Protein AF-A0A536SDQ8-F1 (afdb_monomer)

Foldseek 3Di:
DDDDPDDDDDDDPVVLVVCVVVVVCVPPVNVVVNVVCPVVVVVCVVVVDLDDPDDDDDPCQPAHPVGHDPDDDDPDQWAAATDPPPDGDPDDIDGHSD

Sequence (98 aa):
MAQIIGGIGTSHVPTIAMAFDKGKQNDPDWQPLFRGYEAVAKWLAEKKPDVLFFCFNDHATTFFFDHYPTFALGVSDEYRIADEGLGQRAIPRLKSHA

Solvent-accessible surface area (backbone atoms only — not comparable to full-atom values): 6840 Å² total; per-residue (Å²): 133,92,78,89,88,80,87,87,88,80,89,81,61,66,65,57,58,54,36,56,76,69,67,33,55,77,39,84,91,38,26,67,61,52,58,64,46,48,63,57,55,50,48,48,70,73,64,59,70,88,70,80,91,80,87,81,81,77,86,61,68,84,44,40,93,94,55,68,72,96,78,84,80,92,82,58,64,60,45,75,67,65,59,83,84,82,56,59,63,97,62,82,66,47,70,45,88,117

Secondary structure (DSSP, 8-state):
-------------HHHHHHHHTTGGGSTTTHHHHHHTHHHHHHHHHH--S---------SSSS-TTS--S------SEEPPPB-SS-B-SSPPEE---

Structure (mmCIF, N/CA/C/O backbone):
data_AF-A0A536SDQ8-F1
#
_entry.id   AF-A0A536SDQ8-F1
#
loop_
_atom_site.group_PDB
_atom_site.id
_atom_site.type_symbol
_atom_site.label_atom_id
_atom_site.label_alt_id
_atom_site.label_comp_id
_atom_site.label_asym_id
_atom_site.label_entity_id
_atom_site.label_seq_id
_atom_site.pdbx_PDB_ins_code
_atom_site.Cartn_x
_atom_site.Cartn_y
_atom_site.Cartn_z
_atom_site.occupancy
_atom_site.B_iso_or_equiv
_atom_site.auth_seq_id
_atom_site.auth_comp_id
_atom_site.auth_asym_id
_atom_site.auth_atom_id
_atom_site.pdbx_PDB_model_num
ATOM 1 N N . MET A 1 1 ? -17.974 -0.963 20.869 1.00 75.44 1 MET A N 1
ATOM 2 C CA . MET A 1 1 ? -18.362 0.090 19.903 1.00 75.44 1 MET A CA 1
ATOM 3 C C . MET A 1 1 ? -17.262 0.173 18.859 1.00 75.44 1 MET A C 1
ATOM 5 O O . MET A 1 1 ? -16.109 0.088 19.257 1.00 75.44 1 MET A O 1
ATOM 9 N N . ALA A 1 2 ? -17.586 0.271 17.567 1.00 93.94 2 ALA A N 1
ATOM 10 C CA . ALA A 1 2 ? -16.570 0.435 16.524 1.00 93.94 2 ALA A CA 1
ATOM 11 C C . ALA A 1 2 ? -15.971 1.852 16.593 1.00 93.94 2 ALA A C 1
ATOM 13 O O . ALA A 1 2 ? -16.714 2.816 16.785 1.00 93.94 2 ALA A O 1
ATOM 14 N N . GLN A 1 3 ? -14.648 1.976 16.469 1.00 97.19 3 GLN A N 1
ATOM 15 C CA . GLN A 1 3 ? -13.936 3.246 16.624 1.00 97.19 3 GLN A CA 1
ATOM 16 C C . GLN A 1 3 ? -12.869 3.417 15.539 1.00 97.19 3 GLN A C 1
ATOM 18 O O . GLN A 1 3 ? -12.040 2.537 15.331 1.00 97.19 3 GLN A O 1
ATOM 23 N N . ILE A 1 4 ? -12.849 4.590 14.903 1.00 97.81 4 ILE A N 1
ATOM 24 C CA . ILE A 1 4 ? -11.719 5.040 14.084 1.00 97.81 4 ILE A CA 1
ATOM 25 C C . ILE A 1 4 ? -10.719 5.721 15.016 1.00 97.81 4 ILE A C 1
ATOM 27 O O . ILE A 1 4 ? -11.066 6.677 15.711 1.00 97.81 4 ILE A O 1
ATOM 31 N N . ILE A 1 5 ? -9.485 5.222 15.045 1.00 97.75 5 ILE A N 1
ATOM 32 C CA . ILE A 1 5 ? -8.455 5.688 15.986 1.00 97.75 5 ILE A CA 1
ATOM 33 C C . ILE A 1 5 ? -7.440 6.660 15.367 1.00 97.75 5 ILE A C 1
ATOM 35 O O . ILE A 1 5 ? -6.663 7.270 16.100 1.00 97.75 5 ILE A O 1
ATOM 39 N N . GLY A 1 6 ? -7.430 6.808 14.039 1.00 97.31 6 GLY A N 1
ATOM 40 C CA . GLY A 1 6 ? -6.517 7.694 13.317 1.00 97.31 6 GLY A CA 1
ATOM 41 C C . GLY A 1 6 ? -6.474 7.414 11.814 1.00 97.31 6 GLY A C 1
ATOM 42 O O . GLY A 1 6 ? -7.236 6.591 11.308 1.00 97.31 6 GLY A O 1
ATOM 43 N N . GLY A 1 7 ? -5.564 8.096 11.119 1.00 97.50 7 GLY A N 1
ATOM 44 C CA . GLY A 1 7 ? -5.285 7.914 9.694 1.00 97.50 7 GLY A CA 1
ATOM 45 C C . GLY A 1 7 ? -3.800 8.119 9.400 1.00 97.50 7 GLY A C 1
ATOM 46 O O . GLY A 1 7 ? -3.129 8.887 10.088 1.00 97.50 7 GLY A O 1
ATOM 47 N N . ILE A 1 8 ? -3.288 7.406 8.396 1.00 97.88 8 ILE A N 1
ATOM 48 C CA . ILE A 1 8 ? -1.880 7.427 7.983 1.00 97.88 8 ILE A CA 1
ATOM 49 C C . ILE A 1 8 ? -1.836 7.691 6.480 1.00 97.88 8 ILE A C 1
ATOM 51 O O . ILE A 1 8 ? -2.494 6.992 5.714 1.00 97.88 8 ILE A O 1
ATOM 55 N N . GLY A 1 9 ? -1.042 8.676 6.063 1.00 96.62 9 GLY A N 1
ATOM 56 C CA . GLY A 1 9 ? -0.714 8.911 4.659 1.00 96.62 9 GLY A CA 1
ATOM 57 C C . GLY A 1 9 ? 0.754 8.598 4.408 1.00 96.62 9 GLY A C 1
ATOM 58 O O . GLY A 1 9 ? 1.611 9.039 5.173 1.00 96.62 9 GLY A O 1
ATOM 59 N N . THR A 1 10 ? 1.051 7.844 3.349 1.00 96.44 10 THR A N 1
ATOM 60 C CA . THR A 1 10 ? 2.433 7.597 2.937 1.00 96.44 10 THR A CA 1
ATOM 61 C C . THR A 1 10 ? 2.566 7.333 1.441 1.00 96.44 10 THR A C 1
ATOM 63 O O . THR A 1 10 ? 1.626 6.878 0.795 1.00 96.44 10 THR A O 1
ATOM 66 N N . SER A 1 11 ? 3.754 7.606 0.901 1.00 96.06 11 SER A N 1
ATOM 67 C CA . SER A 1 11 ? 4.142 7.164 -0.438 1.00 96.06 11 SER A CA 1
ATOM 68 C C . SER A 1 11 ? 4.248 5.636 -0.496 1.00 96.06 11 SER A C 1
ATOM 70 O O . SER A 1 11 ? 4.678 5.005 0.469 1.00 96.06 11 SER A O 1
ATOM 72 N N . HIS A 1 12 ? 3.912 5.053 -1.646 1.00 97.62 12 HIS A N 1
ATOM 73 C CA . HIS A 1 12 ? 4.041 3.617 -1.929 1.00 97.62 12 HIS A CA 1
ATOM 74 C C . HIS A 1 12 ? 4.936 3.322 -3.142 1.00 97.62 12 HIS A C 1
ATOM 76 O O . HIS A 1 12 ? 4.790 2.289 -3.788 1.00 97.62 12 HIS A O 1
ATOM 82 N N . VAL A 1 13 ? 5.840 4.244 -3.494 1.00 97.38 13 VAL A N 1
ATOM 83 C CA . VAL A 1 13 ? 6.732 4.035 -4.643 1.00 97.38 13 VAL A CA 1
ATOM 84 C C . VAL A 1 13 ? 7.577 2.763 -4.451 1.00 97.38 13 VAL A C 1
ATOM 86 O O . VAL A 1 13 ? 8.088 2.519 -3.350 1.00 97.38 13 VAL A O 1
ATOM 89 N N . PRO A 1 14 ? 7.790 1.960 -5.509 1.00 96.81 14 PRO A N 1
ATOM 90 C CA . PRO A 1 14 ? 8.442 0.649 -5.400 1.00 96.81 14 PRO A CA 1
ATOM 91 C C . PRO A 1 14 ? 9.898 0.736 -4.922 1.00 96.81 14 PRO A C 1
ATOM 93 O O . PRO A 1 14 ? 10.445 -0.213 -4.358 1.00 96.81 14 PRO A O 1
ATOM 96 N N . THR A 1 15 ? 10.538 1.896 -5.089 1.00 96.56 15 THR A N 1
ATOM 97 C CA . THR A 1 15 ? 11.912 2.125 -4.637 1.00 96.56 15 THR A CA 1
ATOM 98 C C . THR A 1 15 ? 12.058 2.037 -3.115 1.00 96.56 15 THR A C 1
ATOM 100 O O . THR A 1 15 ? 13.122 1.633 -2.653 1.00 96.56 15 THR A O 1
ATOM 103 N N . ILE A 1 16 ? 10.996 2.303 -2.340 1.00 97.31 16 ILE A N 1
ATOM 104 C CA . ILE A 1 16 ? 10.988 2.127 -0.876 1.00 97.31 16 ILE A CA 1
ATOM 105 C C . ILE A 1 16 ? 11.141 0.647 -0.518 1.00 97.31 16 ILE A C 1
ATOM 107 O O . ILE A 1 16 ? 11.988 0.295 0.303 1.00 97.31 16 ILE A O 1
ATOM 111 N N . ALA A 1 17 ? 10.351 -0.223 -1.155 1.00 95.81 17 ALA A N 1
ATOM 112 C CA . ALA A 1 17 ? 10.433 -1.667 -0.949 1.00 95.81 17 ALA A CA 1
ATOM 113 C C . ALA A 1 17 ? 11.816 -2.200 -1.351 1.00 95.81 17 ALA A C 1
ATOM 115 O O . ALA A 1 17 ? 12.445 -2.923 -0.583 1.00 95.81 17 ALA A O 1
ATOM 116 N N . MET A 1 18 ? 12.332 -1.762 -2.502 1.00 95.81 18 MET A N 1
ATOM 117 C CA . MET A 1 18 ? 13.659 -2.151 -2.985 1.00 95.81 18 MET A CA 1
ATOM 118 C C . MET A 1 18 ? 14.789 -1.714 -2.042 1.00 95.81 18 MET A C 1
ATOM 120 O O . MET A 1 18 ? 15.715 -2.488 -1.798 1.00 95.81 18 MET A O 1
ATOM 124 N N . ALA A 1 19 ? 14.726 -0.498 -1.493 1.00 97.62 19 ALA A N 1
ATOM 125 C CA . ALA A 1 19 ? 15.699 -0.025 -0.513 1.00 97.62 19 ALA A CA 1
ATOM 126 C C . ALA A 1 19 ? 15.626 -0.827 0.793 1.00 97.62 19 ALA A C 1
ATOM 128 O O . ALA A 1 19 ? 16.664 -1.206 1.339 1.00 97.62 19 ALA A O 1
ATOM 129 N N . PHE A 1 20 ? 14.412 -1.129 1.261 1.00 96.81 20 PHE A N 1
ATOM 130 C CA . PHE A 1 20 ? 14.198 -1.925 2.466 1.00 96.81 20 PHE A CA 1
ATOM 131 C C . PHE A 1 20 ? 14.769 -3.342 2.316 1.00 96.81 20 PHE A C 1
ATOM 133 O O . PHE A 1 20 ? 15.530 -3.796 3.171 1.00 96.81 20 PHE A O 1
ATOM 140 N N . ASP A 1 21 ? 14.463 -4.008 1.202 1.00 96.00 21 ASP A N 1
ATOM 141 C CA . ASP A 1 21 ? 14.900 -5.383 0.930 1.00 96.00 21 ASP A CA 1
ATOM 142 C C . ASP A 1 21 ? 16.419 -5.492 0.761 1.00 96.00 21 ASP A C 1
ATOM 144 O O . ASP A 1 21 ? 17.016 -6.513 1.096 1.00 96.00 21 ASP A O 1
ATOM 148 N N . LYS A 1 22 ? 17.065 -4.426 0.276 1.00 96.62 22 LYS A N 1
ATOM 149 C CA . LYS A 1 22 ? 18.526 -4.346 0.134 1.00 96.62 22 LYS A CA 1
ATOM 150 C C . LYS A 1 22 ? 19.253 -3.904 1.406 1.00 96.62 22 LYS A C 1
ATOM 152 O O . LYS A 1 22 ? 20.463 -3.704 1.351 1.00 96.62 22 LYS A O 1
ATOM 157 N N . GLY A 1 23 ? 18.555 -3.723 2.529 1.00 97.38 23 GLY A N 1
ATOM 158 C CA . GLY A 1 23 ? 19.193 -3.326 3.787 1.00 97.38 23 GLY A CA 1
ATOM 159 C C . GLY A 1 23 ? 19.693 -1.874 3.809 1.00 97.38 23 GLY A C 1
ATOM 160 O O . GLY A 1 23 ? 20.594 -1.547 4.579 1.00 97.38 23 GLY A O 1
ATOM 161 N N . LYS A 1 24 ? 19.134 -0.992 2.968 1.00 98.00 24 LYS A N 1
ATOM 162 C CA . LYS A 1 24 ? 19.598 0.397 2.794 1.00 98.00 24 LYS A CA 1
ATOM 163 C C . LYS A 1 24 ? 19.043 1.387 3.815 1.00 98.00 24 LYS A C 1
ATOM 165 O O . LYS A 1 24 ? 19.154 2.592 3.630 1.00 98.00 24 LYS A O 1
ATOM 170 N N . GLN A 1 25 ? 18.436 0.925 4.903 1.00 97.31 25 GLN A N 1
ATOM 171 C CA . GLN A 1 25 ? 17.764 1.799 5.870 1.00 97.31 25 GLN A CA 1
ATOM 172 C C . GLN A 1 25 ? 18.721 2.792 6.552 1.00 97.31 25 GLN A C 1
ATOM 174 O O . GLN A 1 25 ? 18.280 3.837 7.026 1.00 97.31 25 GLN A O 1
ATOM 179 N N . ASN A 1 26 ? 20.021 2.481 6.581 1.00 97.25 26 ASN A N 1
ATOM 180 C CA . ASN A 1 26 ? 21.068 3.342 7.132 1.00 97.25 26 ASN A CA 1
ATOM 181 C C . ASN A 1 26 ? 21.878 4.095 6.060 1.00 97.25 26 ASN A C 1
ATOM 183 O O . ASN A 1 26 ? 22.743 4.889 6.429 1.00 97.25 26 ASN A O 1
ATOM 187 N N . ASP A 1 27 ? 21.615 3.873 4.765 1.00 97.94 27 ASP A N 1
ATOM 188 C CA . ASP A 1 27 ? 22.279 4.615 3.686 1.00 97.94 27 ASP A CA 1
ATOM 189 C C . ASP A 1 27 ? 21.875 6.101 3.770 1.00 97.94 27 ASP A C 1
ATOM 191 O O . ASP A 1 27 ? 20.685 6.377 3.943 1.00 97.94 27 ASP A O 1
ATOM 195 N N . PRO A 1 28 ? 22.796 7.072 3.602 1.00 97.81 28 PRO A N 1
ATOM 196 C CA . PRO A 1 28 ? 22.493 8.501 3.759 1.00 97.81 28 PRO A CA 1
ATOM 197 C C . PRO A 1 28 ? 21.312 9.005 2.917 1.00 97.81 28 PRO A C 1
ATOM 199 O O . PRO A 1 28 ? 20.527 9.822 3.392 1.00 97.81 28 PRO A O 1
ATOM 202 N N . ASP A 1 29 ? 21.144 8.471 1.704 1.00 96.25 29 ASP A N 1
ATOM 203 C CA . ASP A 1 29 ? 20.058 8.849 0.790 1.00 96.25 29 ASP A CA 1
ATOM 204 C C . ASP A 1 29 ? 18.678 8.336 1.244 1.00 96.25 29 ASP A C 1
ATOM 206 O O . ASP A 1 29 ? 17.645 8.890 0.873 1.00 96.25 29 ASP A O 1
ATOM 210 N N . TRP A 1 30 ? 18.647 7.270 2.048 1.00 97.94 30 TRP A N 1
ATOM 211 C CA . TRP A 1 30 ? 17.429 6.559 2.451 1.00 97.94 30 TRP A CA 1
ATOM 212 C C . TRP A 1 30 ? 17.081 6.745 3.926 1.00 97.94 30 TRP A C 1
ATOM 214 O O . TRP A 1 30 ? 15.908 6.690 4.302 1.00 97.94 30 TRP A O 1
ATOM 224 N N . GLN A 1 31 ? 18.084 6.985 4.768 1.00 98.06 31 GLN A N 1
ATOM 225 C CA . GLN A 1 31 ? 17.928 7.115 6.209 1.00 98.06 31 GLN A CA 1
ATOM 226 C C . GLN A 1 31 ? 16.869 8.158 6.608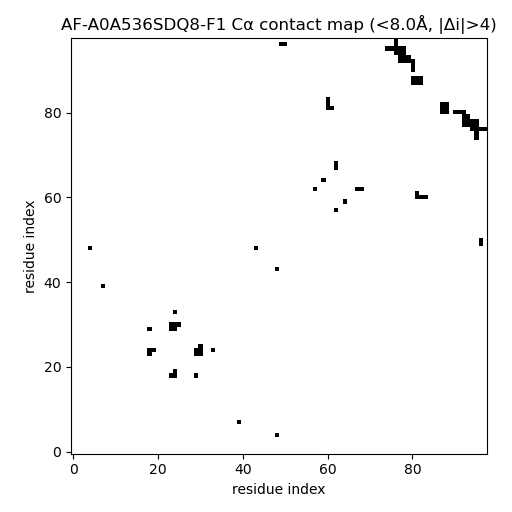 1.00 98.06 31 GLN A C 1
ATOM 228 O O . GLN A 1 31 ? 16.052 7.830 7.472 1.00 98.06 31 GLN A O 1
ATOM 233 N N . PRO A 1 32 ? 16.791 9.363 6.001 1.00 97.56 32 PRO A N 1
ATOM 234 C CA . PRO A 1 32 ? 15.773 10.343 6.379 1.00 97.56 32 PRO A CA 1
ATOM 235 C C . PRO A 1 32 ? 14.345 9.821 6.185 1.00 97.56 32 PRO A C 1
ATOM 237 O O . PRO A 1 32 ? 13.484 10.037 7.038 1.00 97.56 32 PRO A O 1
ATOM 240 N N . LEU A 1 33 ? 14.104 9.075 5.101 1.00 96.94 33 LEU A N 1
ATOM 241 C CA . LEU A 1 33 ? 12.808 8.464 4.823 1.00 96.94 33 LEU A CA 1
ATOM 242 C C . LEU A 1 33 ? 12.459 7.414 5.887 1.00 96.94 33 LEU A C 1
ATOM 244 O O . LEU A 1 33 ? 11.377 7.465 6.470 1.00 96.94 33 LEU A O 1
ATOM 248 N N . PHE A 1 34 ? 13.367 6.472 6.158 1.00 97.75 34 PHE A N 1
ATOM 249 C CA . PHE A 1 34 ? 13.106 5.392 7.115 1.00 97.75 34 PHE A CA 1
ATOM 250 C C . PHE A 1 34 ? 12.978 5.895 8.556 1.00 97.75 34 PHE A C 1
ATOM 252 O O . PHE A 1 34 ? 12.114 5.410 9.286 1.00 97.75 34 PHE A O 1
ATOM 259 N N . ARG A 1 35 ? 13.739 6.927 8.940 1.00 97.56 35 ARG A N 1
ATOM 260 C CA . ARG A 1 35 ? 13.541 7.643 10.211 1.00 97.56 35 ARG A CA 1
ATOM 261 C C . ARG A 1 35 ? 12.156 8.281 10.298 1.00 97.56 35 ARG A C 1
ATOM 263 O O . ARG A 1 35 ? 11.517 8.201 11.343 1.00 97.56 35 ARG A O 1
ATOM 270 N N . GLY A 1 36 ? 11.657 8.842 9.197 1.00 96.94 36 GLY A N 1
ATOM 271 C CA . GLY A 1 36 ? 10.299 9.387 9.121 1.00 96.94 36 GLY A CA 1
ATOM 272 C C . GLY A 1 36 ? 9.202 8.361 9.441 1.00 96.94 36 GLY A C 1
ATOM 273 O O . GLY A 1 36 ? 8.181 8.719 10.027 1.00 96.94 36 GLY A O 1
ATOM 274 N N . TYR A 1 37 ? 9.426 7.079 9.137 1.00 97.56 37 TYR A N 1
ATOM 275 C CA . TYR A 1 37 ? 8.475 6.003 9.434 1.00 97.56 37 TYR A CA 1
ATOM 276 C C . TYR A 1 37 ? 8.472 5.540 10.903 1.00 97.56 37 TYR A C 1
ATOM 278 O O . TYR A 1 37 ? 7.529 4.864 11.320 1.00 97.56 37 TYR A O 1
ATOM 286 N N . GLU A 1 38 ? 9.471 5.898 11.718 1.00 97.56 38 GLU A N 1
ATOM 287 C CA . GLU A 1 38 ? 9.586 5.399 13.101 1.00 97.56 38 GLU A CA 1
ATOM 288 C C . GLU A 1 38 ? 8.391 5.81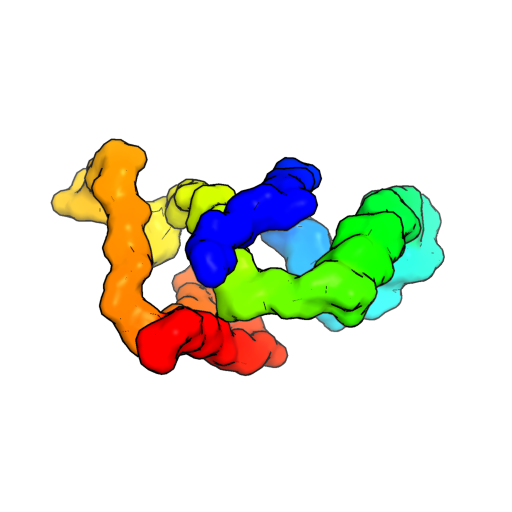1 13.974 1.00 97.56 38 GLU A C 1
ATOM 290 O O . GLU A 1 38 ? 7.880 5.005 14.754 1.00 97.56 38 GLU A O 1
ATOM 295 N N . ALA A 1 39 ? 7.894 7.041 13.811 1.00 96.88 39 ALA A N 1
ATOM 296 C CA . ALA A 1 39 ? 6.764 7.544 14.590 1.00 96.88 39 ALA A CA 1
ATOM 297 C C . ALA A 1 39 ? 5.472 6.762 14.307 1.00 96.88 39 ALA A C 1
ATOM 299 O O . ALA A 1 39 ? 4.753 6.393 15.239 1.00 96.88 39 ALA A O 1
ATOM 300 N N . VAL A 1 40 ? 5.191 6.467 13.033 1.00 97.62 40 VAL A N 1
ATOM 301 C CA . VAL A 1 40 ? 3.991 5.711 12.655 1.00 97.62 40 VAL A CA 1
ATOM 302 C C . VAL A 1 40 ? 4.119 4.231 13.009 1.00 97.62 40 VAL A C 1
ATOM 304 O O . VAL A 1 40 ? 3.153 3.642 13.490 1.00 97.62 40 VAL A O 1
ATOM 307 N N . ALA A 1 41 ? 5.311 3.642 12.870 1.00 97.50 41 ALA A N 1
ATOM 308 C CA . ALA A 1 41 ? 5.569 2.270 13.302 1.00 97.50 41 ALA A CA 1
ATOM 309 C C . ALA A 1 41 ? 5.340 2.112 14.815 1.00 97.50 41 ALA A C 1
ATOM 311 O O . ALA A 1 41 ? 4.656 1.182 15.247 1.00 97.50 41 ALA A O 1
ATOM 312 N N . LYS A 1 42 ? 5.842 3.062 15.615 1.00 98.44 42 LYS A N 1
ATOM 313 C CA . LYS A 1 42 ? 5.605 3.108 17.062 1.00 98.44 42 LYS A CA 1
ATOM 314 C C . LYS A 1 42 ? 4.118 3.264 17.385 1.00 98.44 42 L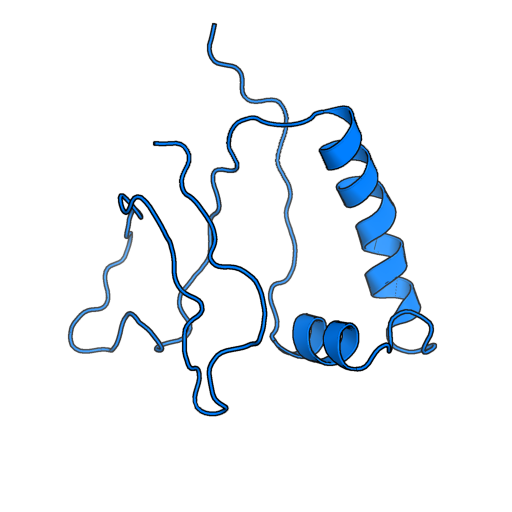YS A C 1
ATOM 316 O O . LYS A 1 42 ? 3.592 2.506 18.194 1.00 98.44 42 LYS A O 1
ATOM 321 N N . TRP A 1 43 ? 3.429 4.193 16.722 1.00 98.31 43 TRP A N 1
ATOM 322 C CA . TRP A 1 43 ? 1.998 4.412 16.934 1.00 98.31 43 TRP A CA 1
ATOM 323 C C . TRP A 1 43 ? 1.167 3.162 16.616 1.00 98.31 43 TRP A C 1
ATOM 325 O O . TRP A 1 43 ? 0.298 2.796 17.403 1.00 98.31 43 TRP A O 1
ATOM 335 N N . LEU A 1 44 ? 1.464 2.460 15.517 1.00 98.06 44 LEU A N 1
ATOM 336 C CA . LEU A 1 44 ? 0.802 1.199 15.167 1.00 98.06 44 LEU A CA 1
ATOM 337 C C . LEU A 1 44 ? 1.057 0.111 16.22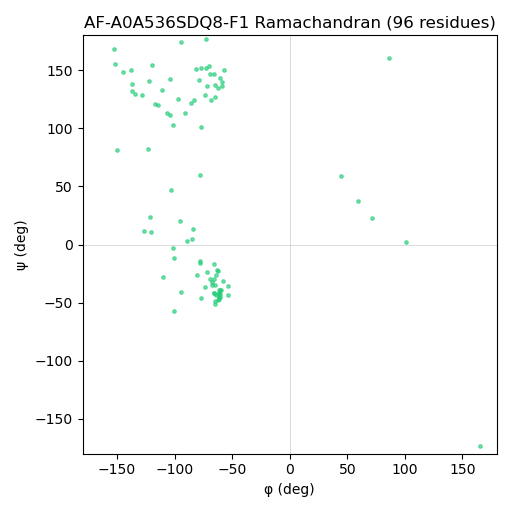0 1.00 98.06 44 LEU A C 1
ATOM 339 O O . LEU A 1 44 ? 0.120 -0.583 16.616 1.00 98.06 44 LEU A O 1
ATOM 343 N N . ALA A 1 45 ? 2.293 -0.008 16.713 1.00 98.12 45 ALA A N 1
ATOM 344 C CA . ALA A 1 45 ? 2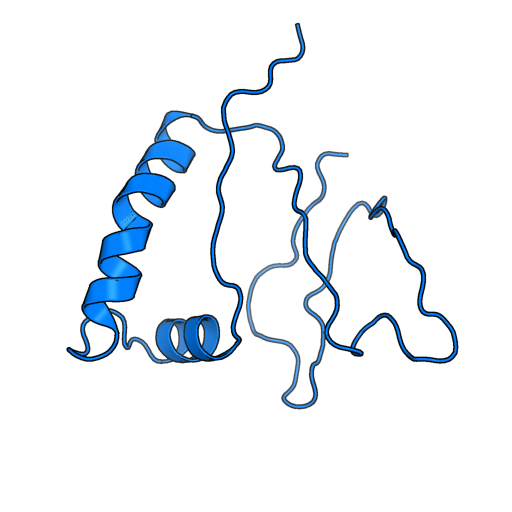.653 -0.975 17.750 1.00 98.12 45 ALA A CA 1
ATOM 345 C C . ALA A 1 45 ? 1.959 -0.698 19.098 1.00 98.12 45 ALA A C 1
ATOM 347 O O . ALA A 1 45 ? 1.604 -1.634 19.818 1.00 98.12 45 ALA A O 1
ATOM 348 N N . GLU A 1 46 ? 1.754 0.577 19.435 1.00 98.31 46 GLU A N 1
ATOM 349 C CA . GLU A 1 46 ? 1.063 1.007 20.654 1.00 98.31 46 GLU A CA 1
ATOM 350 C C . GLU A 1 46 ? -0.455 0.862 20.542 1.00 98.31 46 GLU A C 1
ATOM 352 O O . GLU A 1 46 ? -1.103 0.370 21.466 1.00 98.31 46 GLU A O 1
ATOM 357 N N . LYS A 1 47 ? -1.031 1.302 19.420 1.00 97.94 47 LYS A N 1
ATOM 358 C CA . LYS A 1 47 ? -2.481 1.345 19.223 1.00 97.94 47 LYS A CA 1
ATOM 359 C C . LYS A 1 47 ? -3.092 0.011 18.839 1.00 97.94 47 LYS A C 1
ATOM 361 O O . LYS A 1 47 ? -4.267 -0.176 19.132 1.00 97.94 47 LYS A O 1
ATOM 366 N N . LYS A 1 48 ? -2.316 -0.877 18.209 1.00 96.75 48 LYS A N 1
ATOM 367 C CA . LYS A 1 48 ? -2.734 -2.227 17.803 1.00 96.75 48 LYS A CA 1
ATOM 368 C C . LYS A 1 48 ? -4.125 -2.233 17.147 1.00 96.75 48 LYS A C 1
ATOM 370 O O . LYS A 1 48 ? -5.031 -2.867 17.682 1.00 96.75 48 LYS A O 1
ATOM 375 N N . PRO A 1 49 ? -4.322 -1.496 16.037 1.00 95.75 49 PRO A N 1
ATOM 376 C CA . PRO A 1 49 ? -5.604 -1.514 15.346 1.00 95.75 49 PRO A CA 1
ATOM 377 C C . PRO A 1 49 ? -5.952 -2.939 14.906 1.00 95.75 49 PRO A C 1
ATOM 379 O O . PRO A 1 49 ? -5.103 -3.635 14.350 1.00 95.75 49 PRO A O 1
ATOM 382 N N . ASP A 1 50 ? -7.208 -3.336 15.102 1.00 94.81 50 ASP A N 1
ATOM 383 C CA . ASP A 1 50 ? -7.717 -4.628 14.632 1.00 94.81 50 ASP A CA 1
ATOM 384 C C . ASP A 1 50 ? -7.782 -4.690 13.095 1.00 94.81 50 ASP A C 1
ATOM 386 O O . ASP A 1 50 ? -7.578 -5.744 12.492 1.00 94.81 50 ASP A O 1
ATOM 390 N N . VAL A 1 51 ? -8.043 -3.539 12.460 1.00 94.56 51 VAL A N 1
ATOM 391 C CA . VAL A 1 51 ? -8.217 -3.389 11.009 1.00 94.56 51 VAL A CA 1
ATOM 392 C C . VAL A 1 51 ? -7.487 -2.152 10.503 1.00 94.56 51 VAL A C 1
ATOM 394 O O . VAL A 1 51 ? -7.592 -1.072 11.085 1.00 94.56 51 VAL A O 1
ATOM 397 N N . LEU A 1 52 ? -6.817 -2.292 9.358 1.00 95.19 52 LEU A N 1
ATOM 398 C CA . LEU A 1 52 ? -6.375 -1.170 8.534 1.00 95.19 52 LEU A CA 1
ATOM 399 C C . LEU A 1 52 ? -7.261 -1.083 7.289 1.00 95.19 52 LEU A C 1
ATOM 401 O O . LEU A 1 52 ? -7.209 -1.957 6.427 1.00 95.19 52 LEU A O 1
ATOM 405 N N . PHE A 1 53 ? -8.058 -0.018 7.179 1.00 96.06 53 PHE A N 1
ATOM 406 C CA . PHE A 1 53 ? -8.741 0.303 5.926 1.00 96.06 53 PHE A CA 1
ATOM 407 C C . PHE A 1 53 ? -7.722 0.937 4.971 1.00 96.06 53 PHE A C 1
ATOM 409 O O . PHE A 1 53 ? -7.338 2.095 5.146 1.00 96.06 53 PHE A O 1
ATOM 416 N N . PHE A 1 54 ? -7.221 0.149 4.019 1.00 96.12 54 PHE A N 1
ATOM 417 C CA . PHE A 1 54 ? -6.054 0.504 3.212 1.00 96.12 54 PHE A CA 1
ATOM 418 C C . PHE A 1 54 ? -6.460 0.944 1.802 1.00 96.12 54 PHE A C 1
ATOM 420 O O . PHE A 1 54 ? -6.912 0.136 0.994 1.00 96.12 54 PHE A O 1
ATOM 427 N N . CYS A 1 55 ? -6.271 2.227 1.495 1.00 97.88 55 CYS A N 1
ATOM 428 C CA . CYS A 1 55 ? -6.549 2.788 0.175 1.00 97.88 55 CYS A CA 1
ATOM 429 C C . CYS A 1 55 ? -5.263 2.853 -0.655 1.00 97.88 55 CYS A C 1
ATOM 431 O O . CYS A 1 55 ? -4.285 3.469 -0.233 1.00 97.88 55 CYS A O 1
ATOM 433 N N . PHE A 1 56 ? -5.274 2.264 -1.848 1.00 97.81 56 PHE A N 1
ATOM 434 C CA . PHE A 1 56 ? -4.182 2.354 -2.816 1.00 97.81 56 PHE A CA 1
ATOM 435 C C . PHE A 1 56 ? -4.727 2.182 -4.239 1.00 97.81 56 PHE A C 1
ATOM 437 O O . PHE A 1 56 ? -5.879 1.785 -4.415 1.00 97.81 56 PHE A O 1
ATOM 444 N N . ASN A 1 57 ? -3.907 2.469 -5.248 1.00 97.81 57 ASN A N 1
ATOM 445 C CA . ASN A 1 57 ? -4.182 2.088 -6.629 1.00 97.81 57 ASN A CA 1
ATOM 446 C C . ASN A 1 57 ? -3.313 0.894 -7.036 1.00 97.81 57 ASN A C 1
ATOM 448 O O . ASN A 1 57 ? -2.133 0.817 -6.691 1.00 97.81 57 ASN A O 1
ATOM 452 N N . ASP A 1 58 ? -3.894 0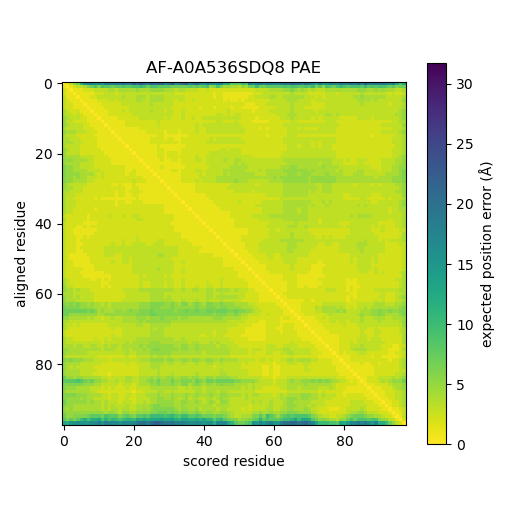.002 -7.829 1.00 97.94 58 ASP A N 1
ATOM 453 C CA . ASP A 1 58 ? -3.131 -0.960 -8.614 1.00 97.94 58 ASP A CA 1
ATOM 454 C C . ASP A 1 58 ? -2.376 -0.224 -9.737 1.00 97.94 58 ASP A C 1
ATOM 456 O O . ASP A 1 58 ? -2.847 0.795 -10.258 1.00 97.94 58 ASP A O 1
ATOM 460 N N . HIS A 1 59 ? -1.189 -0.712 -10.092 1.00 97.25 59 HIS A N 1
ATOM 461 C CA . HIS A 1 59 ? -0.333 -0.117 -11.124 1.00 97.25 59 HIS A CA 1
ATOM 462 C C . HIS A 1 59 ? -0.399 -0.916 -12.434 1.00 97.25 59 HIS A C 1
ATOM 464 O O . HIS A 1 59 ? 0.628 -1.200 -13.042 1.00 97.25 59 HIS A O 1
ATOM 470 N N . ALA A 1 60 ? -1.619 -1.257 -12.864 1.00 96.44 60 ALA A N 1
ATOM 471 C CA . ALA A 1 60 ? -1.894 -2.102 -14.030 1.00 96.44 60 ALA A CA 1
ATOM 472 C C . ALA A 1 60 ? -1.282 -3.511 -13.923 1.00 96.44 60 ALA A C 1
ATOM 474 O O . ALA A 1 60 ? -0.821 -4.081 -14.913 1.00 96.44 60 ALA A O 1
ATOM 475 N N . THR A 1 61 ? -1.303 -4.064 -12.710 1.00 95.81 61 THR A N 1
ATOM 476 C CA . THR A 1 61 ? -0.821 -5.411 -12.394 1.00 95.81 61 THR A CA 1
ATOM 477 C C . THR A 1 61 ? -1.998 -6.372 -12.285 1.00 95.81 61 THR A C 1
ATOM 479 O O . THR A 1 61 ? -2.063 -7.366 -13.004 1.00 95.81 61 THR A O 1
ATOM 482 N N . THR A 1 62 ? -2.947 -6.072 -11.396 1.00 95.62 62 THR A N 1
ATOM 483 C CA . THR A 1 62 ? -4.151 -6.892 -11.192 1.00 95.62 62 THR A CA 1
ATOM 484 C C . THR A 1 62 ? -5.319 -6.375 -12.020 1.00 95.62 62 THR A C 1
ATOM 486 O O . THR A 1 62 ? -6.070 -7.163 -12.592 1.00 95.62 62 THR A O 1
ATOM 489 N N . PHE A 1 63 ? -5.480 -5.051 -12.084 1.00 96.94 63 PHE A N 1
ATOM 490 C CA . PHE A 1 63 ? -6.528 -4.405 -12.864 1.00 96.94 63 PHE A CA 1
ATOM 491 C C . PHE A 1 63 ? -5.917 -3.876 -14.156 1.00 96.94 63 PHE A C 1
ATOM 493 O O . PHE A 1 63 ? -5.247 -2.844 -14.158 1.00 96.94 63 PHE A O 1
ATOM 5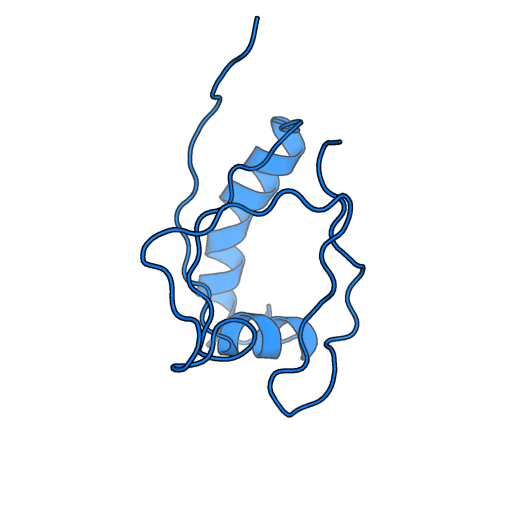00 N N . PHE A 1 64 ? -6.143 -4.585 -15.259 1.00 95.25 64 PHE A N 1
ATOM 501 C CA . PHE A 1 64 ? -5.692 -4.153 -16.578 1.00 95.25 64 PHE A CA 1
ATOM 502 C C . PHE A 1 64 ? -6.793 -3.380 -17.317 1.00 95.25 64 PHE A C 1
ATOM 504 O O . PHE A 1 64 ? -7.909 -3.227 -16.822 1.00 95.25 64 PHE A O 1
ATOM 511 N N . PHE A 1 65 ? -6.484 -2.821 -18.487 1.00 94.56 65 PHE A N 1
ATOM 512 C CA . PHE A 1 65 ? -7.391 -1.891 -19.174 1.00 94.56 65 PHE A CA 1
ATOM 513 C C . PHE A 1 65 ? -8.705 -2.514 -19.668 1.00 94.56 65 PHE A C 1
ATOM 515 O O . PHE A 1 65 ? -9.653 -1.786 -19.952 1.00 94.56 65 PHE A O 1
ATOM 522 N N . ASP A 1 66 ? -8.784 -3.837 -19.754 1.00 96.56 66 ASP A N 1
ATOM 523 C CA . ASP A 1 66 ? -10.011 -4.584 -20.037 1.00 96.56 66 ASP A CA 1
ATOM 524 C C . ASP A 1 66 ? -10.933 -4.717 -18.809 1.00 96.56 66 ASP A C 1
ATOM 526 O O . ASP A 1 66 ? -12.123 -4.997 -18.966 1.00 96.56 66 ASP A O 1
ATOM 530 N N . HIS A 1 67 ? -10.421 -4.466 -17.598 1.00 95.88 67 HIS A N 1
ATOM 531 C CA . HIS A 1 67 ? -11.179 -4.476 -16.348 1.00 95.88 67 HIS A CA 1
ATOM 532 C C . HIS A 1 67 ? -10.588 -3.489 -15.321 1.00 95.88 67 HIS A C 1
ATOM 534 O O . HIS A 1 67 ? -9.880 -3.871 -14.388 1.00 95.88 67 HIS A O 1
ATOM 540 N N . TYR A 1 68 ? -10.933 -2.204 -15.474 1.00 97.06 68 TYR A N 1
ATOM 541 C CA . TYR A 1 68 ? -10.360 -1.095 -14.699 1.00 97.06 68 TYR A CA 1
ATOM 542 C C . TYR A 1 68 ? -11.438 -0.272 -13.955 1.00 97.06 68 TYR A C 1
ATOM 544 O O . TYR A 1 68 ? -11.913 0.745 -14.469 1.00 97.06 68 TYR A O 1
ATOM 552 N N . PRO A 1 69 ? -11.898 -0.717 -1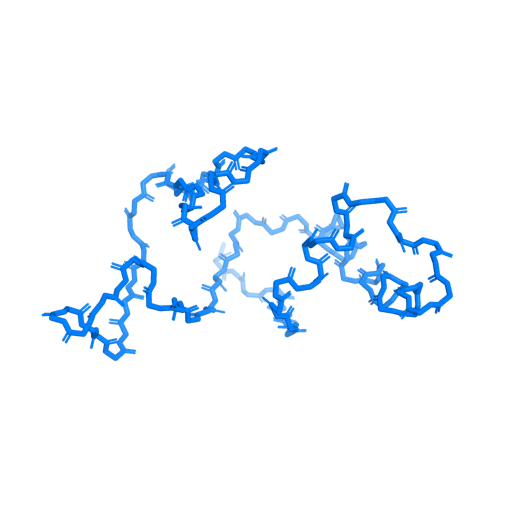2.770 1.00 97.75 69 PRO A N 1
ATOM 553 C CA . PRO A 1 69 ? -12.962 -0.036 -12.033 1.00 97.75 69 PRO A CA 1
ATOM 554 C C . PRO A 1 69 ? -12.481 1.277 -11.394 1.00 97.75 69 PRO A C 1
ATOM 556 O O . PRO A 1 69 ? -11.330 1.401 -10.990 1.00 97.75 69 PRO A O 1
ATOM 559 N N . THR A 1 70 ? -13.390 2.242 -11.210 1.00 97.94 70 THR A N 1
ATOM 560 C CA . THR A 1 70 ? -13.098 3.471 -10.440 1.00 97.94 70 THR A CA 1
ATOM 561 C C . THR A 1 70 ? -12.854 3.173 -8.960 1.00 97.94 70 THR A C 1
ATOM 563 O O . THR A 1 70 ? -11.950 3.740 -8.355 1.00 97.94 70 THR A O 1
ATOM 566 N N . PHE A 1 71 ? -13.656 2.276 -8.382 1.00 98.19 71 PHE A N 1
ATOM 567 C CA . PHE A 1 71 ? -13.508 1.805 -7.009 1.00 98.19 71 PHE A CA 1
ATOM 568 C C . PHE A 1 71 ? -13.644 0.287 -6.979 1.00 98.19 71 PHE A C 1
ATOM 570 O O . PHE A 1 71 ? -14.622 -0.261 -7.487 1.00 98.19 71 PHE A O 1
ATOM 577 N N . ALA A 1 72 ? -12.682 -0.376 -6.346 1.00 97.88 72 ALA A N 1
ATOM 578 C CA . ALA A 1 72 ? -12.735 -1.795 -6.029 1.00 97.88 72 ALA A CA 1
ATOM 579 C C . ALA A 1 72 ? -12.591 -1.973 -4.515 1.00 97.88 72 ALA A C 1
ATOM 581 O O . ALA A 1 72 ? -11.802 -1.277 -3.876 1.00 97.88 72 ALA A O 1
ATOM 582 N N . LEU A 1 73 ? -13.353 -2.908 -3.947 1.00 97.19 73 LEU A N 1
ATOM 583 C CA . LEU A 1 73 ? -13.264 -3.277 -2.538 1.00 97.19 73 LEU A CA 1
ATOM 584 C C . LEU A 1 73 ? -12.765 -4.716 -2.434 1.00 97.19 73 LEU A C 1
ATOM 586 O O . LEU A 1 73 ? -13.408 -5.638 -2.933 1.00 97.19 73 LEU A O 1
ATOM 590 N N . GLY A 1 74 ? -11.622 -4.904 -1.778 1.00 95.38 74 GLY A N 1
ATOM 591 C CA . GLY A 1 74 ? -11.125 -6.233 -1.446 1.00 95.38 74 GLY A CA 1
ATOM 592 C C . GLY A 1 74 ? -12.022 -6.896 -0.401 1.00 95.38 74 GLY A C 1
ATOM 593 O O . GLY A 1 74 ? -12.238 -6.338 0.673 1.00 95.38 74 GLY A O 1
ATOM 594 N N . VAL A 1 75 ? -12.533 -8.086 -0.717 1.00 95.50 75 VAL A N 1
ATOM 595 C CA . VAL A 1 75 ? -13.395 -8.895 0.169 1.00 95.50 75 VAL A CA 1
ATOM 596 C C . VAL A 1 75 ? -12.872 -10.324 0.353 1.00 95.50 75 VAL A C 1
ATOM 598 O O . VAL A 1 75 ? -13.584 -11.186 0.852 1.00 95.50 75 VAL A O 1
ATOM 601 N N . SER A 1 76 ? -11.636 -10.584 -0.075 1.00 94.69 76 SER A N 1
ATOM 602 C CA . SER A 1 76 ? -10.984 -11.890 0.051 1.00 94.69 76 SER A CA 1
ATOM 603 C C . SER A 1 76 ? -10.483 -12.127 1.477 1.00 94.69 76 SER A C 1
ATOM 605 O O . SER A 1 76 ? -10.084 -11.178 2.151 1.00 94.69 76 SER A O 1
ATOM 607 N N . ASP A 1 77 ? -10.414 -13.392 1.900 1.00 94.69 77 ASP A N 1
ATOM 608 C CA . ASP A 1 77 ? -9.844 -13.793 3.201 1.00 94.69 77 ASP A CA 1
ATOM 609 C C . ASP A 1 77 ? -8.319 -13.592 3.265 1.00 94.69 77 ASP A C 1
ATOM 611 O O . ASP A 1 77 ? -7.744 -13.324 4.321 1.00 94.69 77 ASP A O 1
ATOM 615 N N . GLU A 1 78 ? -7.643 -13.704 2.119 1.00 95.12 78 GLU A N 1
ATOM 616 C CA . GLU A 1 78 ? -6.209 -13.465 1.970 1.00 95.12 78 GLU A CA 1
ATOM 617 C C . GLU A 1 78 ? -5.891 -12.678 0.694 1.00 95.12 78 GLU A C 1
ATOM 619 O O . GLU A 1 78 ? -6.555 -12.818 -0.336 1.00 95.12 78 GLU A O 1
ATOM 624 N N . TYR A 1 79 ? -4.811 -11.899 0.749 1.00 95.31 79 TYR A N 1
ATOM 625 C CA . TYR A 1 79 ? -4.232 -11.190 -0.386 1.00 95.31 79 TYR A CA 1
ATOM 626 C C . TYR A 1 79 ? -2.822 -11.716 -0.642 1.00 95.31 79 TYR A C 1
ATOM 628 O O . TYR A 1 79 ? -1.938 -11.685 0.223 1.00 95.31 79 TYR A O 1
ATOM 636 N N . ARG A 1 80 ? -2.617 -12.234 -1.853 1.00 94.25 80 ARG A N 1
ATOM 637 C CA . ARG A 1 80 ? -1.308 -12.688 -2.327 1.00 94.25 80 ARG A CA 1
ATOM 638 C C . ARG A 1 80 ? -0.502 -11.491 -2.808 1.00 94.25 80 ARG A C 1
ATOM 640 O O . ARG A 1 80 ? -1.064 -10.507 -3.274 1.00 94.25 80 ARG A O 1
ATOM 647 N N . ILE A 1 81 ? 0.816 -11.602 -2.710 1.00 95.75 81 ILE A N 1
ATOM 648 C CA . ILE A 1 81 ? 1.708 -10.608 -3.296 1.00 95.75 81 ILE A CA 1
ATOM 649 C C . ILE A 1 81 ? 1.698 -10.818 -4.807 1.00 95.75 81 ILE A C 1
ATOM 651 O O . ILE A 1 81 ? 1.856 -11.951 -5.264 1.00 95.75 81 ILE A O 1
ATOM 655 N N . ALA A 1 82 ? 1.461 -9.749 -5.561 1.00 96.31 82 ALA A N 1
ATOM 656 C CA . ALA A 1 82 ? 1.441 -9.811 -7.012 1.00 96.31 82 ALA A CA 1
ATOM 657 C C . ALA A 1 82 ? 2.854 -10.029 -7.574 1.00 96.31 82 ALA A C 1
ATOM 659 O O . ALA A 1 82 ? 3.855 -9.666 -6.951 1.00 96.31 82 ALA A O 1
ATOM 660 N N . ASP A 1 83 ? 2.922 -10.631 -8.757 1.00 96.50 83 ASP A N 1
ATOM 661 C CA . ASP A 1 83 ? 4.120 -10.602 -9.587 1.00 96.50 83 ASP A CA 1
ATOM 662 C C . ASP A 1 83 ? 4.024 -9.386 -10.512 1.00 96.50 83 ASP A C 1
ATOM 664 O O . ASP A 1 83 ? 3.150 -9.320 -11.373 1.00 96.50 83 ASP A O 1
ATOM 668 N N . GLU A 1 84 ? 4.907 -8.412 -10.306 1.00 96.25 84 GLU A N 1
ATOM 669 C CA . GLU A 1 84 ? 4.968 -7.171 -11.089 1.00 96.25 84 GLU A CA 1
ATOM 670 C C . GLU A 1 84 ? 5.997 -7.259 -12.237 1.00 96.25 84 GLU A C 1
ATOM 672 O O . GLU A 1 84 ? 6.475 -6.244 -12.742 1.00 96.25 84 GLU A O 1
ATOM 677 N N . GLY A 1 85 ? 6.379 -8.477 -12.642 1.00 95.94 85 GLY A N 1
ATOM 678 C CA . GLY A 1 85 ? 7.336 -8.749 -13.723 1.00 95.94 85 GLY A CA 1
ATOM 679 C C . GLY A 1 85 ? 8.751 -9.104 -13.252 1.00 95.94 85 GLY A C 1
ATOM 680 O O . GLY A 1 85 ? 9.635 -9.323 -14.080 1.00 95.94 85 GLY A O 1
ATOM 681 N N . LEU A 1 86 ? 8.979 -9.176 -11.937 1.00 92.75 86 LEU A N 1
ATOM 682 C CA . LEU A 1 86 ? 10.257 -9.558 -11.316 1.00 92.75 86 LEU A CA 1
ATOM 683 C C . LEU A 1 86 ? 10.129 -10.795 -10.412 1.00 92.75 86 LEU A C 1
ATOM 685 O O . LEU A 1 86 ? 11.061 -11.118 -9.672 1.00 92.75 86 LEU A O 1
ATOM 689 N N . GLY A 1 87 ? 8.990 -11.487 -10.467 1.00 94.50 87 GLY A N 1
ATOM 690 C CA . GLY A 1 87 ? 8.634 -12.525 -9.515 1.00 94.50 87 GLY A CA 1
ATOM 691 C C . GLY A 1 87 ? 7.943 -11.958 -8.277 1.00 94.50 87 GLY A C 1
ATOM 692 O O . GLY A 1 87 ? 8.045 -10.777 -7.936 1.00 94.50 87 GLY A O 1
ATOM 693 N N . GLN A 1 88 ? 7.243 -12.836 -7.563 1.00 95.12 88 GLN A N 1
ATOM 694 C CA . GLN A 1 88 ? 6.584 -12.485 -6.313 1.00 95.12 88 GLN A CA 1
ATOM 695 C C . GLN A 1 88 ? 7.614 -12.102 -5.235 1.00 95.12 88 GLN A C 1
ATOM 697 O O . GLN A 1 88 ? 8.505 -12.889 -4.900 1.00 95.12 88 GLN A O 1
ATOM 702 N N . ARG A 1 89 ? 7.454 -10.923 -4.618 1.00 96.12 89 ARG A N 1
ATOM 703 C CA . ARG A 1 89 ? 8.292 -10.504 -3.481 1.00 96.12 89 ARG A CA 1
ATOM 704 C C . ARG A 1 89 ? 8.105 -11.458 -2.294 1.00 96.12 89 ARG A C 1
ATOM 706 O O . ARG A 1 89 ? 6.980 -11.800 -1.927 1.00 96.12 89 ARG A O 1
ATOM 713 N N . ALA A 1 90 ? 9.213 -11.857 -1.670 1.00 94.19 90 ALA A N 1
ATOM 714 C CA . ALA A 1 90 ? 9.264 -12.857 -0.601 1.00 94.19 90 ALA A CA 1
ATOM 715 C C . ALA A 1 90 ? 8.812 -12.312 0.770 1.00 94.19 90 ALA A C 1
ATOM 717 O O . ALA A 1 90 ? 9.565 -12.325 1.743 1.00 94.19 90 ALA A O 1
ATOM 718 N N . ILE A 1 91 ? 7.571 -11.834 0.850 1.00 94.62 91 ILE A N 1
ATOM 719 C CA . ILE A 1 91 ? 6.914 -11.427 2.097 1.00 94.62 91 ILE A CA 1
ATOM 720 C C . ILE A 1 91 ? 5.650 -12.269 2.331 1.00 94.62 91 ILE A C 1
ATOM 722 O O . ILE A 1 91 ? 5.074 -12.790 1.370 1.00 94.62 91 ILE A O 1
ATOM 726 N N . PRO A 1 92 ? 5.210 -12.443 3.592 1.00 93.81 92 PRO A N 1
ATOM 727 C CA . PRO A 1 92 ? 4.002 -13.202 3.892 1.00 93.81 92 PRO A CA 1
ATOM 728 C C . PRO A 1 92 ? 2.773 -12.641 3.173 1.00 93.81 92 PRO A C 1
ATOM 730 O O . PRO A 1 92 ? 2.659 -11.435 2.954 1.00 93.81 92 PRO A O 1
ATOM 733 N N . ARG A 1 93 ? 1.821 -13.525 2.855 1.00 93.69 93 ARG A N 1
ATOM 734 C CA . ARG A 1 93 ? 0.491 -13.110 2.392 1.00 93.69 93 ARG A CA 1
ATOM 735 C C . ARG A 1 93 ? -0.191 -12.285 3.476 1.00 93.69 93 ARG A C 1
ATOM 737 O O . ARG A 1 93 ? -0.069 -12.599 4.663 1.00 93.69 93 ARG A O 1
ATOM 744 N N . LEU A 1 94 ? -0.934 -11.267 3.061 1.00 93.50 94 LEU A N 1
ATOM 745 C CA . LEU A 1 94 ? -1.715 -10.460 3.985 1.00 93.50 94 LEU A CA 1
ATOM 746 C C . LEU A 1 94 ? -3.037 -11.173 4.266 1.00 93.50 94 LEU A C 1
ATOM 748 O O . LEU A 1 94 ? -3.780 -11.493 3.340 1.00 93.50 94 LEU A O 1
ATOM 752 N N . LYS A 1 95 ? -3.331 -11.420 5.541 1.00 92.19 95 LYS A N 1
ATOM 753 C CA . LYS A 1 95 ? -4.656 -11.883 5.957 1.00 92.19 95 LYS A CA 1
ATOM 754 C C . LYS A 1 95 ? -5.617 -10.704 6.005 1.00 92.19 95 LYS A C 1
ATOM 756 O O . LYS A 1 95 ? -5.234 -9.612 6.424 1.00 92.19 95 LYS A O 1
ATOM 761 N N . SER A 1 96 ? -6.851 -10.944 5.594 1.00 87.94 96 SER A N 1
ATOM 762 C CA . SER A 1 96 ? -7.962 -10.048 5.883 1.00 87.94 96 SER A CA 1
ATOM 763 C C . SER A 1 96 ? -8.363 -10.149 7.360 1.00 87.94 96 SER A C 1
ATOM 765 O O . SER A 1 96 ? -7.796 -10.936 8.119 1.00 87.94 96 SER A O 1
ATOM 767 N N . HIS A 1 97 ? -9.327 -9.331 7.772 1.0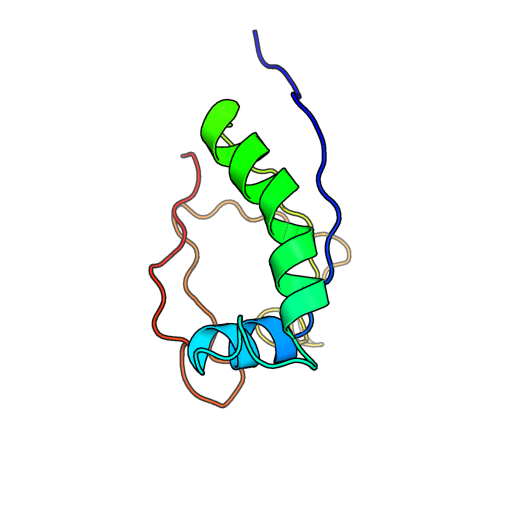0 82.62 97 HIS A N 1
ATOM 768 C CA . HIS A 1 97 ? -9.880 -9.344 9.131 1.00 82.62 97 HIS A CA 1
ATOM 769 C C . HIS A 1 97 ? -11.077 -10.306 9.300 1.00 82.62 97 HIS A C 1
ATOM 771 O O . HIS A 1 97 ? -11.695 -10.326 10.361 1.00 82.62 97 HIS A O 1
ATOM 777 N N . ALA A 1 98 ? -11.434 -11.056 8.253 1.00 62.06 98 ALA A N 1
ATOM 778 C CA . ALA A 1 98 ? -12.508 -12.049 8.292 1.00 62.06 98 ALA A CA 1
ATOM 779 C C . ALA A 1 98 ? -12.121 -13.300 9.099 1.00 62.06 98 ALA A C 1
ATOM 781 O O . ALA A 1 98 ? -10.929 -13.692 9.060 1.00 62.06 98 ALA A O 1
#

pLDDT: mean 95.7, std 4.53, range [62.06, 98.44]

Mean predicted aligned error: 3.07 Å

Radius of gyration: 15.85 Å; Cα contacts (8 Å, |Δi|>4): 48; chains: 1; bounding box: 41×24×41 Å